Protein AF-E3KGD2-F1 (afdb_monomer_lite)

Radius of gyration: 16.68 Å; chains: 1; bounding box: 34×37×47 Å

Secondary structure (DSSP, 8-state):
---------PPPPPTTS--STT---HHHHHHHHHHSTTHHHHHHT--S-HHHHHHHHHHHHHHHHHTT--S--SS-HHHHHHHTT--

Structure (mmCIF, N/CA/C/O backbone):
data_AF-E3KGD2-F1
#
_entry.id   AF-E3KGD2-F1
#
loop_
_atom_site.group_PDB
_atom_site.id
_atom_site.type_symbol
_atom_site.label_atom_id
_atom_site.label_alt_id
_atom_site.label_comp_id
_atom_site.label_asym_id
_atom_site.label_entity_id
_atom_site.label_seq_id
_atom_site.pdbx_PDB_ins_code
_atom_site.Cartn_x
_atom_site.Cartn_y
_atom_site.Cartn_z
_atom_site.occupancy
_atom_site.B_iso_or_equiv
_atom_site.auth_seq_id
_atom_site.auth_comp_id
_atom_site.auth_asym_id
_atom_site.auth_atom_id
_atom_site.pdbx_PDB_model_num
ATOM 1 N N . MET A 1 1 ? 25.501 23.392 -33.112 1.00 37.22 1 MET A N 1
ATOM 2 C CA . MET A 1 1 ? 24.224 22.646 -33.051 1.00 37.22 1 MET A CA 1
ATOM 3 C C . MET A 1 1 ? 24.156 21.951 -31.700 1.00 37.22 1 MET A C 1
ATOM 5 O O . MET A 1 1 ? 24.671 20.852 -31.560 1.00 37.22 1 MET A O 1
ATOM 9 N N . SER A 1 2 ? 23.607 22.612 -30.683 1.00 43.41 2 SER A N 1
ATOM 10 C CA . SER A 1 2 ? 23.557 22.062 -29.324 1.00 43.41 2 SER A CA 1
ATOM 11 C C . SER A 1 2 ? 22.129 21.619 -29.042 1.00 43.41 2 SER A C 1
ATOM 13 O O . SER A 1 2 ? 21.279 22.434 -28.698 1.00 43.41 2 SER A O 1
ATOM 15 N N . SER A 1 3 ? 21.839 20.334 -29.255 1.00 47.88 3 SER A N 1
ATOM 16 C CA . SER A 1 3 ? 20.561 19.752 -28.846 1.00 47.88 3 SER A CA 1
ATOM 17 C C . SER A 1 3 ? 20.597 19.573 -27.331 1.00 47.88 3 SER A C 1
ATOM 19 O O . SER A 1 3 ? 21.146 18.600 -26.810 1.00 47.88 3 SER A O 1
ATOM 21 N N . ALA A 1 4 ? 20.055 20.554 -26.610 1.00 54.16 4 ALA A N 1
ATOM 22 C CA . ALA A 1 4 ? 19.686 20.367 -25.221 1.00 54.16 4 ALA A CA 1
ATOM 23 C C . ALA A 1 4 ? 18.639 19.248 -25.192 1.00 54.16 4 ALA A C 1
ATOM 25 O O . ALA A 1 4 ? 17.485 19.456 -25.564 1.00 54.16 4 ALA A O 1
ATOM 26 N N . ARG A 1 5 ? 19.047 18.039 -24.792 1.00 52.69 5 ARG A N 1
ATOM 27 C CA . ARG A 1 5 ? 18.110 16.969 -24.453 1.00 52.69 5 ARG A CA 1
ATOM 28 C C . ARG A 1 5 ? 17.294 17.465 -23.271 1.00 52.69 5 ARG A C 1
ATOM 30 O O . ARG A 1 5 ? 17.710 17.348 -22.120 1.00 52.69 5 ARG A O 1
ATOM 37 N N . GLN A 1 6 ? 16.147 18.057 -23.572 1.00 53.38 6 GLN A N 1
ATOM 38 C CA . GLN A 1 6 ? 15.114 18.342 -22.603 1.00 53.38 6 GLN A CA 1
ATOM 39 C C . GLN A 1 6 ? 14.776 16.992 -21.968 1.00 53.38 6 GLN A C 1
ATOM 41 O O . GLN A 1 6 ? 14.157 16.136 -22.597 1.00 53.38 6 GLN A O 1
ATOM 46 N N . ARG A 1 7 ? 15.290 16.748 -20.756 1.00 54.44 7 ARG A N 1
ATOM 47 C CA . ARG A 1 7 ? 14.883 15.617 -19.924 1.00 54.44 7 ARG A CA 1
ATOM 48 C C . ARG A 1 7 ? 13.399 15.831 -19.657 1.00 54.44 7 ARG A C 1
ATOM 50 O O . ARG A 1 7 ? 13.034 16.512 -18.703 1.00 54.44 7 ARG A O 1
ATOM 57 N N . GLN A 1 8 ? 12.549 15.319 -20.544 1.00 54.72 8 GLN A N 1
ATOM 58 C CA . GLN A 1 8 ? 11.134 15.160 -20.262 1.00 54.72 8 GLN A CA 1
ATOM 59 C C . GLN A 1 8 ? 11.082 14.385 -18.951 1.00 54.72 8 GLN A C 1
ATOM 61 O O . GLN A 1 8 ? 11.554 13.248 -18.882 1.00 54.72 8 GLN A O 1
ATOM 66 N N . ARG A 1 9 ? 10.615 15.039 -17.883 1.00 59.00 9 ARG A N 1
ATOM 67 C CA . ARG A 1 9 ? 10.321 14.363 -16.623 1.00 59.00 9 ARG A CA 1
ATOM 68 C C . ARG A 1 9 ? 9.264 13.327 -16.971 1.00 59.00 9 ARG A C 1
ATOM 70 O O . ARG A 1 9 ? 8.114 13.693 -17.210 1.00 59.00 9 ARG A O 1
ATOM 77 N N . ARG A 1 10 ? 9.681 12.069 -17.121 1.00 67.81 10 ARG A N 1
ATOM 78 C CA . ARG A 1 10 ? 8.752 10.959 -17.307 1.00 67.81 10 ARG A CA 1
ATOM 79 C C . ARG A 1 10 ? 7.821 11.010 -16.105 1.00 67.81 10 ARG A C 1
ATOM 81 O O . ARG A 1 10 ? 8.297 11.074 -14.975 1.00 67.81 10 ARG A O 1
ATOM 88 N N . ARG A 1 11 ? 6.522 11.134 -16.367 1.00 76.81 11 ARG A N 1
ATOM 89 C CA . ARG A 1 11 ? 5.529 11.006 -15.306 1.00 76.81 11 ARG A CA 1
ATOM 90 C C . ARG A 1 11 ? 5.639 9.584 -14.777 1.00 76.81 11 ARG A C 1
ATOM 92 O O . ARG A 1 11 ? 5.863 8.667 -15.570 1.00 76.81 11 ARG A O 1
ATOM 99 N N . ASP A 1 12 ? 5.523 9.448 -13.466 1.00 84.44 12 ASP A N 1
ATOM 100 C CA . ASP A 1 12 ? 5.426 8.141 -12.834 1.00 84.44 12 ASP A CA 1
ATOM 101 C C . ASP A 1 12 ? 4.254 7.377 -13.477 1.00 84.44 12 ASP A C 1
ATOM 103 O O . ASP A 1 12 ? 3.236 8.013 -13.802 1.00 84.44 12 ASP A O 1
ATOM 107 N N . PRO A 1 13 ? 4.396 6.069 -13.748 1.00 88.12 13 PRO A N 1
ATOM 108 C CA . PRO A 1 13 ? 3.304 5.285 -14.301 1.00 88.12 13 PRO A CA 1
ATOM 109 C C . PRO A 1 13 ? 2.070 5.315 -13.379 1.00 88.12 13 PRO A C 1
ATOM 111 O O . PRO A 1 13 ? 2.195 5.542 -12.174 1.00 88.12 13 PRO A O 1
ATOM 114 N N . PRO A 1 14 ? 0.863 5.112 -13.927 1.00 91.69 14 PRO A N 1
ATOM 115 C CA . PRO A 1 14 ? -0.328 4.849 -13.123 1.00 91.69 14 PRO A CA 1
ATOM 116 C C . PRO A 1 14 ? -0.130 3.648 -12.185 1.00 91.69 14 PRO A C 1
ATOM 118 O O . PRO A 1 14 ? 0.563 2.703 -12.546 1.00 91.69 14 PRO A O 1
ATOM 121 N N . TRP A 1 15 ? -0.770 3.668 -11.012 1.00 94.56 15 TRP A N 1
ATOM 122 C CA . TRP A 1 15 ? -0.617 2.650 -9.953 1.00 94.56 15 TRP A CA 1
ATOM 123 C C . TRP A 1 15 ? -1.111 1.244 -10.334 1.00 94.56 15 TRP A C 1
ATOM 125 O O . TRP A 1 15 ? -0.844 0.285 -9.621 1.00 94.56 15 TRP A O 1
ATOM 135 N N . ASP A 1 16 ? -1.880 1.117 -11.413 1.00 96.12 16 ASP A N 1
ATOM 136 C CA . ASP A 1 16 ? -2.327 -0.147 -12.006 1.00 96.12 16 ASP A CA 1
ATOM 137 C C . ASP A 1 16 ? -1.364 -0.674 -13.085 1.00 96.12 16 ASP A C 1
ATOM 139 O O . ASP A 1 16 ? -1.496 -1.810 -13.529 1.00 96.12 16 ASP A O 1
ATOM 143 N N . LEU A 1 17 ? -0.391 0.138 -13.512 1.00 95.06 17 LEU A N 1
ATOM 144 C CA . LEU A 1 17 ? 0.531 -0.153 -14.618 1.00 95.06 17 LEU A CA 1
ATOM 145 C C . LEU A 1 17 ? 2.006 0.005 -14.225 1.00 95.06 17 LEU A C 1
ATOM 147 O O . LEU A 1 17 ? 2.877 0.065 -15.096 1.00 95.06 17 LEU A O 1
ATOM 151 N N . ASP A 1 18 ? 2.298 0.112 -12.932 1.00 95.62 18 ASP A N 1
ATOM 152 C CA . ASP A 1 18 ? 3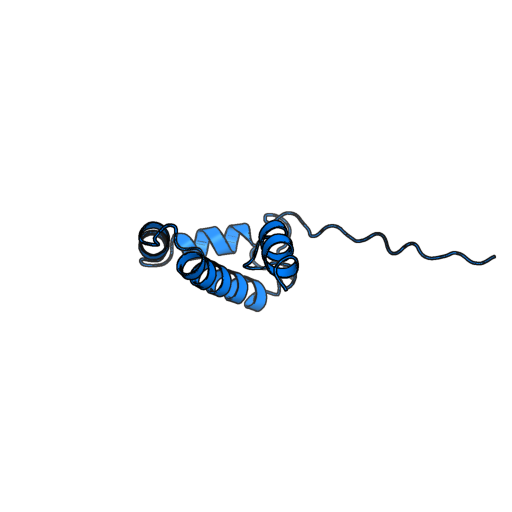.632 0.398 -12.411 1.00 95.62 18 ASP A CA 1
ATOM 153 C C . ASP A 1 18 ? 4.395 -0.835 -11.905 1.00 95.62 18 ASP A C 1
ATOM 155 O O . ASP A 1 18 ? 5.525 -0.706 -11.426 1.00 95.62 18 ASP A O 1
ATOM 159 N N . GLY A 1 19 ? 3.813 -2.025 -12.081 1.00 96.19 19 GLY A N 1
ATOM 160 C CA . GLY A 1 19 ? 4.451 -3.303 -11.782 1.00 96.19 19 GLY A CA 1
ATOM 161 C C . GLY A 1 19 ? 5.754 -3.504 -12.564 1.00 96.19 19 GLY A C 1
ATOM 162 O O . GLY A 1 19 ? 5.865 -3.187 -13.754 1.00 96.19 19 GLY A O 1
ATOM 163 N N . VAL A 1 20 ? 6.764 -4.053 -11.889 1.00 95.50 20 VAL A N 1
ATOM 164 C CA . VAL A 1 20 ? 8.113 -4.263 -12.434 1.00 95.50 20 VAL A CA 1
ATOM 165 C C . VAL A 1 20 ? 8.342 -5.752 -12.693 1.00 95.50 20 VAL A C 1
ATOM 167 O O . VAL A 1 20 ? 7.983 -6.588 -11.876 1.00 95.50 20 VAL A O 1
ATOM 170 N N . ASN A 1 21 ? 8.958 -6.112 -13.827 1.00 93.38 21 ASN A N 1
ATOM 171 C CA . ASN A 1 21 ? 9.302 -7.502 -14.179 1.00 93.38 21 ASN A CA 1
ATOM 172 C C . ASN A 1 21 ? 8.123 -8.501 -14.136 1.00 93.38 21 ASN A C 1
ATOM 174 O O . ASN A 1 21 ? 8.320 -9.655 -13.767 1.00 93.38 21 ASN A O 1
ATOM 178 N N . GLN A 1 22 ? 6.919 -8.080 -14.546 1.00 92.38 22 GLN A N 1
ATOM 179 C CA . GLN A 1 22 ? 5.672 -8.868 -14.429 1.00 92.38 22 GLN A CA 1
ATOM 180 C C . GLN A 1 22 ? 5.235 -9.137 -12.973 1.00 92.38 22 GLN A C 1
ATOM 182 O O . GLN A 1 22 ? 4.387 -9.994 -12.737 1.00 92.38 22 GLN A O 1
ATOM 187 N N . GLY A 1 23 ? 5.809 -8.413 -12.009 1.00 94.62 23 GLY A N 1
ATOM 188 C CA . GLY A 1 23 ? 5.374 -8.381 -10.618 1.00 94.62 23 GLY A CA 1
ATOM 189 C C . GLY A 1 23 ? 4.083 -7.577 -10.417 1.00 94.62 23 GLY A C 1
ATOM 190 O O . GLY A 1 23 ? 3.577 -6.963 -11.364 1.00 94.62 23 GLY A O 1
ATOM 191 N N . PRO A 1 24 ? 3.542 -7.585 -9.188 1.00 97.75 24 PRO A N 1
ATOM 192 C CA . PRO A 1 24 ? 2.291 -6.909 -8.864 1.00 97.75 24 PRO A CA 1
ATOM 193 C C . PRO A 1 24 ? 2.409 -5.390 -9.044 1.00 97.75 24 PRO A C 1
ATOM 195 O O . PRO A 1 24 ? 3.471 -4.808 -8.825 1.00 97.75 24 PRO A O 1
ATOM 198 N N . SER A 1 25 ? 1.310 -4.745 -9.431 1.00 98.00 25 SER A N 1
ATOM 199 C CA . SER A 1 25 ? 1.205 -3.282 -9.436 1.00 98.00 25 SER A CA 1
ATOM 200 C C . SER A 1 25 ? 1.032 -2.729 -8.017 1.00 98.00 25 SER A C 1
ATOM 202 O O . SER A 1 25 ? 0.681 -3.457 -7.083 1.00 98.00 25 SER A O 1
ATOM 204 N N . SER A 1 26 ? 1.204 -1.420 -7.835 1.00 97.62 26 SER A N 1
ATOM 205 C CA . SER A 1 26 ? 0.898 -0.754 -6.567 1.00 97.62 26 SER A CA 1
ATOM 206 C C . SER A 1 26 ? -0.546 -0.990 -6.109 1.00 97.62 26 SER A C 1
ATOM 208 O O . SER A 1 26 ? -0.784 -1.153 -4.910 1.00 97.62 26 SER A O 1
ATOM 210 N N . ASN A 1 27 ? -1.509 -1.051 -7.033 1.00 97.56 27 ASN A N 1
ATOM 211 C CA . ASN A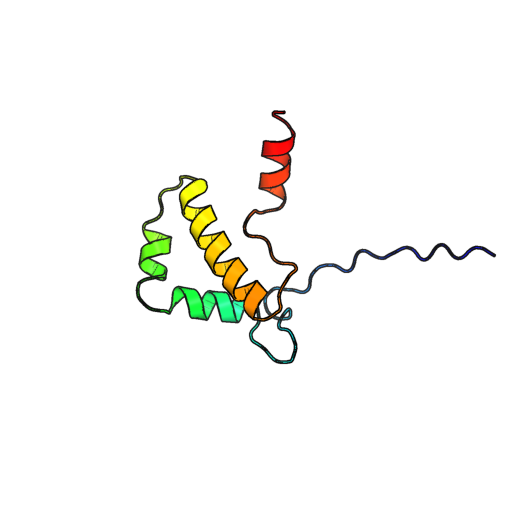 1 27 ? -2.896 -1.388 -6.706 1.00 97.56 27 ASN A CA 1
ATOM 212 C C . ASN A 1 27 ? -3.052 -2.839 -6.238 1.00 97.56 27 ASN A C 1
ATOM 214 O O . ASN A 1 27 ? -3.756 -3.080 -5.257 1.00 97.56 27 ASN A O 1
ATOM 218 N N . ASP A 1 28 ? -2.380 -3.793 -6.886 1.00 98.25 28 ASP A N 1
ATOM 219 C CA . ASP A 1 28 ? -2.405 -5.198 -6.458 1.00 98.25 28 ASP A CA 1
ATOM 220 C C . ASP A 1 28 ? -1.824 -5.347 -5.048 1.00 98.25 28 ASP A C 1
ATOM 222 O O . ASP A 1 28 ? -2.410 -6.017 -4.199 1.00 98.25 28 ASP A O 1
ATOM 226 N N . ILE A 1 29 ? -0.711 -4.659 -4.770 1.00 98.19 29 ILE A N 1
ATOM 227 C CA . ILE A 1 29 ? -0.068 -4.645 -3.450 1.00 98.19 29 ILE A CA 1
ATOM 228 C C . ILE A 1 29 ? -0.999 -4.042 -2.395 1.00 98.19 29 ILE A C 1
ATOM 230 O O . ILE A 1 29 ? -1.143 -4.615 -1.318 1.00 98.19 29 ILE A O 1
ATOM 234 N N . LEU A 1 30 ? -1.666 -2.922 -2.689 1.00 97.19 30 LEU A N 1
ATOM 235 C CA . LEU A 1 30 ? -2.640 -2.315 -1.777 1.00 97.19 30 LEU A CA 1
ATOM 236 C C . LEU A 1 30 ? -3.806 -3.257 -1.462 1.00 97.19 30 LEU A C 1
ATOM 238 O O . LEU A 1 30 ? -4.171 -3.426 -0.296 1.00 97.19 30 LEU A O 1
ATOM 242 N N . LEU A 1 31 ? -4.394 -3.862 -2.496 1.00 98.06 31 LEU A N 1
ATOM 243 C CA . LEU A 1 31 ? -5.517 -4.788 -2.354 1.00 98.06 31 LEU A CA 1
ATOM 244 C C . LEU A 1 31 ? -5.104 -6.049 -1.594 1.00 98.06 31 LEU A C 1
ATOM 246 O O . LEU A 1 31 ? -5.855 -6.549 -0.756 1.00 98.06 31 LEU A O 1
ATOM 250 N N . HIS A 1 32 ? -3.895 -6.546 -1.832 1.00 98.00 32 HIS A N 1
ATOM 251 C CA . HIS A 1 32 ? -3.353 -7.661 -1.074 1.00 98.00 32 HIS A CA 1
ATOM 252 C C . HIS A 1 32 ? -3.106 -7.279 0.392 1.00 98.00 32 HIS A C 1
ATOM 254 O O . HIS A 1 32 ? -3.532 -7.995 1.298 1.00 98.00 32 HIS A O 1
ATOM 260 N N . TRP A 1 33 ? -2.487 -6.124 0.648 1.00 97.56 33 TRP A N 1
ATOM 261 C CA . TRP A 1 33 ? -2.198 -5.657 2.002 1.00 97.56 33 TRP A CA 1
ATOM 262 C C . TRP A 1 33 ? -3.480 -5.477 2.821 1.00 97.56 33 TRP A C 1
ATOM 264 O O . TRP A 1 33 ? -3.551 -5.981 3.939 1.00 97.56 33 TRP A O 1
ATOM 274 N N . ILE A 1 34 ? -4.516 -4.833 2.265 1.00 97.12 34 ILE A N 1
ATOM 275 C CA . ILE A 1 34 ? -5.767 -4.548 2.988 1.00 97.12 34 ILE A CA 1
ATOM 276 C C . ILE A 1 34 ? -6.581 -5.813 3.292 1.00 97.12 34 ILE A C 1
ATOM 278 O O . ILE A 1 34 ? -7.276 -5.866 4.305 1.00 97.12 34 ILE A O 1
ATOM 282 N N . THR A 1 35 ? -6.477 -6.839 2.441 1.00 97.12 35 THR A N 1
ATOM 283 C CA . THR A 1 35 ? -7.168 -8.128 2.615 1.00 97.12 35 THR A CA 1
ATOM 284 C C . THR A 1 35 ? -6.379 -9.131 3.460 1.00 97.12 35 THR A C 1
ATOM 286 O O . THR A 1 35 ? -6.901 -10.192 3.802 1.00 97.12 35 THR A O 1
ATOM 289 N N . THR A 1 36 ? -5.141 -8.803 3.838 1.00 97.38 36 THR A N 1
ATOM 290 C CA . THR A 1 36 ? -4.289 -9.667 4.657 1.00 97.38 36 THR A CA 1
ATOM 291 C C . THR A 1 36 ? -4.532 -9.428 6.147 1.00 97.38 36 THR A C 1
ATOM 293 O O . THR A 1 36 ? -4.278 -8.345 6.672 1.00 97.38 36 THR A O 1
ATOM 296 N N . GLY A 1 37 ? -4.980 -10.465 6.858 1.00 96.19 37 GLY A N 1
ATOM 297 C CA . GLY A 1 37 ? -5.154 -10.426 8.314 1.00 96.19 37 GLY A CA 1
ATOM 298 C C . GLY A 1 37 ? -6.083 -9.300 8.784 1.00 96.19 37 GLY A C 1
ATOM 299 O O . GLY A 1 37 ? -7.121 -9.042 8.183 1.00 96.19 37 GLY A O 1
ATOM 300 N N . ASP A 1 38 ? -5.697 -8.621 9.866 1.00 96.19 38 ASP A N 1
ATOM 301 C CA . ASP A 1 38 ? -6.439 -7.488 10.441 1.00 96.19 38 ASP A CA 1
ATOM 302 C C . ASP A 1 38 ? -6.019 -6.124 9.849 1.00 96.19 38 ASP A C 1
ATOM 304 O O . ASP A 1 38 ? -6.323 -5.081 10.425 1.00 96.19 38 ASP A O 1
ATOM 308 N N . ASN A 1 39 ? -5.319 -6.079 8.709 1.00 95.88 39 ASN A N 1
ATOM 309 C CA . ASN A 1 39 ? -4.778 -4.829 8.158 1.00 95.88 39 ASN A CA 1
ATOM 310 C C . ASN A 1 39 ? -5.849 -3.788 7.816 1.00 95.88 39 ASN A C 1
ATOM 312 O O . ASN A 1 39 ? -5.658 -2.607 8.111 1.00 95.88 39 ASN A O 1
ATOM 316 N N . TYR A 1 40 ? -7.003 -4.208 7.286 1.00 94.94 40 TYR A N 1
ATOM 317 C CA . TYR A 1 40 ? -8.142 -3.304 7.111 1.00 94.94 40 TYR A CA 1
ATOM 318 C C . TYR A 1 40 ? -8.572 -2.675 8.441 1.00 94.94 40 TYR A C 1
ATOM 320 O O . TYR A 1 40 ? -8.713 -1.460 8.529 1.00 94.94 40 TYR A O 1
ATOM 328 N N . ARG A 1 41 ? -8.714 -3.485 9.500 1.00 94.38 41 ARG A N 1
ATOM 329 C CA . ARG A 1 41 ? -9.070 -2.996 10.837 1.00 94.38 41 ARG A CA 1
ATOM 330 C C . ARG A 1 41 ? -7.979 -2.087 11.406 1.00 94.38 41 ARG A C 1
ATOM 332 O O . ARG A 1 41 ? -8.320 -1.066 11.986 1.00 94.38 41 ARG A O 1
ATOM 339 N N . ARG A 1 42 ? -6.691 -2.412 11.224 1.00 93.12 42 ARG A N 1
ATOM 340 C CA . ARG A 1 42 ? -5.557 -1.555 11.629 1.00 93.12 42 ARG A CA 1
ATOM 341 C C . ARG A 1 42 ? -5.669 -0.178 10.976 1.00 93.12 42 ARG A C 1
ATOM 343 O O . ARG A 1 42 ? -5.6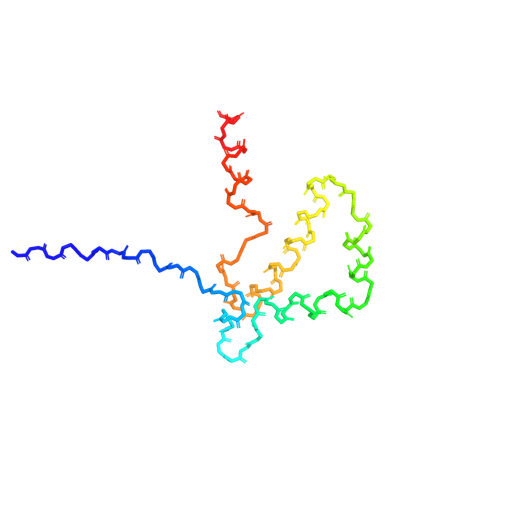17 0.821 11.685 1.00 93.12 42 ARG A O 1
ATOM 350 N N . TRP A 1 43 ? -5.884 -0.132 9.660 1.00 90.88 43 TRP A N 1
ATOM 351 C CA . TRP A 1 43 ? -6.094 1.109 8.912 1.00 90.88 43 TRP A CA 1
ATOM 352 C C . TRP A 1 43 ? -7.330 1.882 9.387 1.00 90.88 43 TRP A C 1
ATOM 354 O O . TRP A 1 43 ? -7.225 3.069 9.694 1.00 90.88 43 TRP A O 1
ATOM 364 N N . ASP A 1 44 ? -8.476 1.211 9.502 1.00 91.38 44 ASP A N 1
ATOM 365 C CA . ASP A 1 44 ? -9.754 1.806 9.914 1.00 91.38 44 ASP A CA 1
ATOM 366 C C . ASP A 1 44 ? -9.719 2.333 11.359 1.00 91.38 44 ASP A C 1
ATOM 368 O O . ASP A 1 44 ? -10.333 3.347 11.677 1.00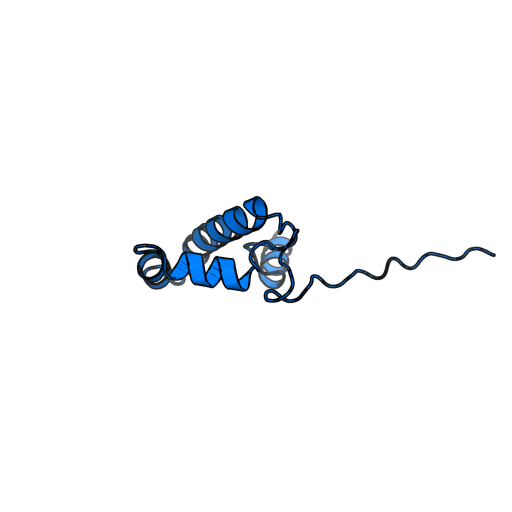 91.38 44 ASP A O 1
ATOM 372 N N . SER A 1 45 ? -8.932 1.688 12.227 1.00 89.50 45 SER A N 1
ATOM 373 C CA . SER A 1 45 ? -8.745 2.095 13.623 1.00 89.50 45 SER A CA 1
ATOM 374 C C . SER A 1 45 ? -7.802 3.286 13.817 1.00 89.50 45 SER A C 1
ATOM 376 O O . SER A 1 45 ? -7.720 3.803 14.931 1.00 89.50 45 SER A O 1
ATOM 378 N N . THR A 1 46 ? -7.094 3.731 12.769 1.00 85.69 46 THR A N 1
ATOM 379 C CA . THR A 1 46 ? -6.248 4.928 12.870 1.00 85.69 46 THR A CA 1
ATOM 380 C C . THR A 1 46 ? -7.092 6.166 13.123 1.00 85.69 46 THR A C 1
ATOM 382 O O . THR A 1 46 ? -8.110 6.411 12.468 1.00 85.69 46 THR A O 1
ATOM 385 N N . THR A 1 47 ? -6.638 6.995 14.055 1.00 76.94 47 THR A N 1
ATOM 386 C CA . THR A 1 47 ? -7.219 8.321 14.234 1.00 76.94 47 THR A CA 1
ATOM 387 C C . THR A 1 47 ? -6.916 9.196 13.011 1.00 76.94 47 THR A C 1
ATOM 389 O O . THR A 1 47 ? -6.131 8.849 12.123 1.00 76.94 47 THR A O 1
ATOM 392 N N . PHE A 1 48 ? -7.530 10.378 12.940 1.00 69.44 48 PHE A N 1
ATOM 393 C CA . PHE A 1 48 ? -7.145 11.375 11.937 1.00 69.44 48 PHE A CA 1
ATOM 394 C C . PHE A 1 48 ? -5.763 12.000 12.214 1.00 69.44 48 PHE A C 1
ATOM 396 O O . PHE A 1 48 ? -5.360 12.899 11.474 1.00 69.44 48 PHE A O 1
ATOM 403 N N . GLU A 1 49 ? -5.026 11.524 13.229 1.00 75.50 49 GLU A N 1
ATOM 404 C CA . GLU A 1 49 ? -3.645 11.927 13.468 1.00 75.50 49 GLU A CA 1
ATOM 405 C C . GLU A 1 49 ? -2.762 11.536 12.271 1.00 75.50 49 GLU A C 1
ATOM 407 O O . GLU A 1 49 ? -2.629 10.350 11.941 1.00 75.50 49 GLU A O 1
ATOM 412 N N . PRO A 1 50 ? -2.111 12.511 11.610 1.00 74.25 50 PRO A N 1
ATOM 413 C CA . PRO A 1 50 ? -1.320 12.259 10.407 1.00 74.25 50 PRO A CA 1
ATOM 414 C C . PRO A 1 50 ? -0.204 11.225 10.598 1.00 74.25 50 PRO A C 1
ATOM 416 O O . PRO A 1 50 ? 0.190 10.564 9.639 1.00 74.25 50 PRO A O 1
ATOM 419 N N . THR A 1 51 ? 0.309 11.086 11.821 1.00 80.88 51 THR A N 1
ATOM 420 C CA . THR A 1 51 ? 1.433 10.202 12.151 1.00 80.88 51 THR A CA 1
ATOM 421 C C . THR A 1 51 ? 1.049 8.722 12.107 1.00 80.88 51 THR A C 1
ATOM 423 O O . THR A 1 51 ? 1.820 7.918 11.590 1.00 80.88 51 THR A O 1
ATOM 426 N N . GLU A 1 52 ? -0.141 8.345 12.586 1.00 83.00 52 GLU A N 1
ATOM 427 C CA . GLU A 1 52 ? -0.578 6.938 12.607 1.00 83.00 52 GLU A CA 1
ATOM 428 C C . GLU A 1 52 ? -0.803 6.403 11.193 1.00 83.00 52 GLU A C 1
ATOM 430 O O . GLU A 1 52 ? -0.311 5.333 10.834 1.00 83.00 52 GLU A O 1
ATOM 435 N N . ARG A 1 53 ? -1.473 7.198 10.352 1.00 85.81 53 ARG A N 1
ATOM 436 C CA . ARG A 1 53 ? -1.671 6.856 8.939 1.00 85.81 53 ARG A CA 1
ATOM 437 C C . ARG A 1 53 ? -0.367 6.837 8.162 1.00 85.81 53 ARG A C 1
ATOM 439 O O . ARG A 1 53 ? -0.200 5.993 7.288 1.00 85.81 53 ARG A O 1
ATOM 446 N N . LEU A 1 54 ? 0.565 7.734 8.487 1.00 88.44 54 LEU A N 1
ATOM 447 C CA . LEU A 1 54 ? 1.869 7.753 7.842 1.00 88.44 54 LEU A CA 1
ATOM 448 C C . LEU A 1 54 ? 2.641 6.451 8.077 1.00 88.44 54 LEU A C 1
ATOM 450 O O . LEU A 1 54 ? 3.202 5.936 7.118 1.00 88.44 54 LEU A O 1
ATOM 454 N N . MET A 1 55 ? 2.637 5.906 9.296 1.00 90.50 55 MET A N 1
ATOM 455 C CA . MET A 1 55 ? 3.325 4.640 9.584 1.00 90.50 55 MET A CA 1
ATOM 456 C C . MET A 1 55 ? 2.777 3.487 8.732 1.00 90.50 55 MET A C 1
ATOM 458 O O . MET A 1 55 ? 3.550 2.699 8.193 1.00 90.50 55 MET A O 1
ATOM 462 N N . ILE A 1 56 ? 1.454 3.419 8.544 1.00 93.12 56 ILE A N 1
ATOM 463 C CA . ILE A 1 56 ? 0.839 2.413 7.666 1.00 93.12 56 ILE A CA 1
ATOM 464 C C . ILE A 1 56 ? 1.210 2.661 6.196 1.00 93.12 56 ILE A C 1
ATOM 466 O O . ILE A 1 56 ? 1.548 1.725 5.474 1.00 93.12 56 ILE A O 1
ATOM 470 N N . CYS A 1 57 ? 1.200 3.916 5.742 1.00 92.81 57 CYS A N 1
ATOM 471 C CA . CYS A 1 57 ? 1.646 4.251 4.390 1.00 92.81 57 CYS A CA 1
ATOM 472 C C . CYS A 1 57 ? 3.128 3.899 4.160 1.00 92.81 57 CYS A C 1
ATOM 474 O O . CYS A 1 57 ? 3.483 3.462 3.069 1.00 92.81 57 CYS A O 1
ATOM 476 N N . GLU A 1 58 ? 3.995 4.083 5.160 1.00 94.44 58 GLU A N 1
ATOM 477 C CA . GLU A 1 58 ? 5.410 3.694 5.107 1.00 94.44 58 G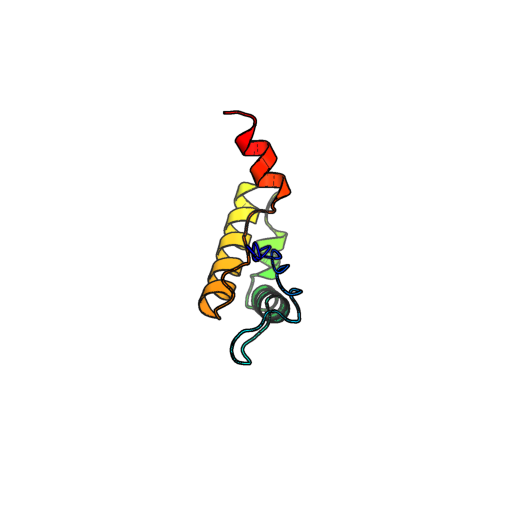LU A CA 1
ATOM 478 C C . GLU A 1 58 ? 5.573 2.171 5.031 1.00 94.44 58 GLU A C 1
ATOM 480 O O . GLU A 1 58 ? 6.370 1.696 4.225 1.00 94.44 58 GLU A O 1
ATOM 485 N N . GLU A 1 59 ? 4.771 1.407 5.781 1.00 96.00 59 GLU A N 1
ATOM 486 C CA . GLU A 1 59 ? 4.716 -0.060 5.692 1.00 96.00 59 GLU A CA 1
ATOM 487 C C . GLU A 1 59 ? 4.351 -0.519 4.269 1.00 96.00 59 GLU A C 1
ATOM 489 O O . GLU A 1 59 ? 5.084 -1.300 3.662 1.00 96.00 59 GLU A O 1
ATOM 494 N N . ILE A 1 60 ? 3.267 0.017 3.698 1.00 96.31 60 ILE A N 1
ATOM 495 C CA . ILE A 1 60 ? 2.798 -0.324 2.344 1.00 96.31 60 ILE A CA 1
ATOM 496 C C . ILE A 1 60 ? 3.846 0.041 1.283 1.00 96.31 60 ILE A C 1
ATOM 498 O O . ILE A 1 60 ? 4.124 -0.751 0.381 1.00 96.31 60 ILE A O 1
ATOM 502 N N . VAL A 1 61 ? 4.452 1.227 1.385 1.00 96.00 61 VAL A N 1
ATOM 503 C CA . VAL A 1 61 ? 5.509 1.652 0.456 1.00 96.00 61 VAL A CA 1
ATOM 504 C C . VAL A 1 61 ? 6.756 0.782 0.598 1.00 96.00 61 VAL A C 1
ATOM 506 O O . VAL A 1 61 ? 7.407 0.506 -0.405 1.00 96.00 61 VAL A O 1
ATOM 509 N N . GLY A 1 62 ? 7.061 0.287 1.799 1.00 97.19 62 GLY A N 1
ATOM 510 C CA . GLY A 1 62 ? 8.100 -0.720 2.002 1.00 97.19 62 GLY A CA 1
ATOM 511 C C . GLY A 1 62 ? 7.842 -1.989 1.186 1.00 97.19 62 GLY A C 1
ATOM 512 O O . GLY A 1 62 ? 8.743 -2.463 0.497 1.00 97.19 62 GLY A O 1
ATOM 513 N N . VAL A 1 63 ? 6.600 -2.487 1.172 1.00 97.31 63 VAL A N 1
ATOM 514 C CA . VAL A 1 63 ? 6.211 -3.642 0.338 1.00 97.31 63 VAL A CA 1
ATOM 515 C C . VAL A 1 63 ? 6.368 -3.326 -1.153 1.00 97.31 63 VAL A C 1
ATOM 517 O O . VAL A 1 63 ? 6.968 -4.106 -1.885 1.00 97.31 63 VAL A O 1
ATOM 520 N N . MET A 1 64 ? 5.916 -2.151 -1.605 1.00 96.94 64 MET A N 1
ATOM 521 C CA . MET A 1 64 ? 6.099 -1.704 -2.996 1.00 96.94 64 MET A CA 1
ATOM 522 C C . MET A 1 64 ? 7.579 -1.666 -3.403 1.00 96.94 64 MET A C 1
ATOM 524 O O . MET A 1 64 ? 7.942 -2.122 -4.485 1.00 96.94 64 MET A O 1
ATOM 528 N N . GLN A 1 65 ? 8.454 -1.177 -2.522 1.00 96.19 65 GLN A N 1
ATOM 529 C CA . GLN A 1 65 ? 9.895 -1.130 -2.768 1.00 96.19 65 GLN A CA 1
ATOM 530 C C . GLN A 1 65 ? 10.521 -2.525 -2.865 1.00 96.19 65 GLN A C 1
ATOM 532 O O . GLN A 1 65 ? 11.405 -2.726 -3.699 1.00 96.19 65 GLN A O 1
ATOM 537 N N . MET A 1 66 ? 10.059 -3.485 -2.057 1.00 96.06 66 MET A N 1
ATOM 538 C CA . MET A 1 66 ? 10.505 -4.881 -2.137 1.00 96.06 66 MET A CA 1
ATOM 539 C C . MET A 1 66 ? 10.147 -5.526 -3.485 1.00 96.06 66 MET A C 1
ATOM 541 O O . MET A 1 66 ? 10.946 -6.293 -4.015 1.00 96.06 66 MET A O 1
ATOM 545 N N . GLU A 1 67 ? 9.016 -5.139 -4.078 1.00 96.56 67 GLU A N 1
ATOM 546 C CA . GLU A 1 67 ? 8.578 -5.555 -5.422 1.00 96.56 67 GLU A CA 1
ATOM 547 C C . GLU A 1 67 ? 9.208 -4.715 -6.559 1.00 96.56 67 GLU A C 1
ATOM 549 O O . GLU A 1 67 ? 8.884 -4.872 -7.736 1.00 96.56 67 GLU A O 1
ATOM 554 N N . GLY A 1 68 ? 10.142 -3.811 -6.235 1.00 95.00 68 GLY A N 1
ATOM 555 C CA . GLY A 1 68 ? 10.885 -2.996 -7.205 1.00 95.0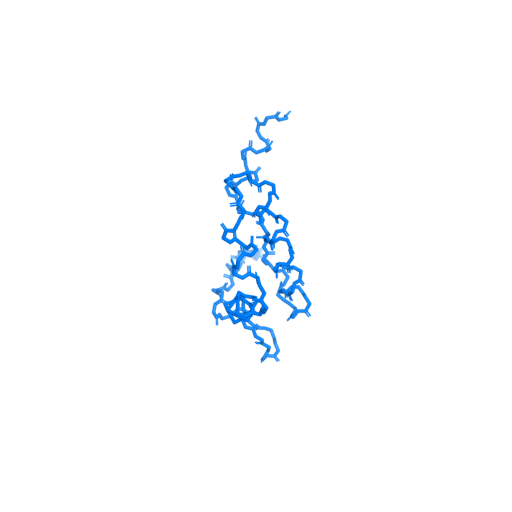0 68 GLY A CA 1
ATOM 556 C C . GLY A 1 68 ? 10.223 -1.667 -7.586 1.00 95.00 68 GLY A C 1
ATOM 557 O O . GLY A 1 68 ? 10.781 -0.905 -8.383 1.00 95.00 68 GLY A O 1
ATOM 558 N N . ILE A 1 69 ? 9.077 -1.332 -6.996 1.00 95.56 69 ILE A N 1
ATOM 559 C CA . ILE A 1 69 ? 8.353 -0.079 -7.228 1.00 95.56 69 ILE A CA 1
ATOM 560 C C . ILE A 1 69 ? 8.934 1.026 -6.325 1.00 95.56 69 ILE A C 1
ATOM 562 O O . ILE A 1 69 ? 8.457 1.304 -5.228 1.00 95.56 69 ILE A O 1
ATOM 566 N N . ALA A 1 70 ? 9.999 1.686 -6.794 1.00 92.94 70 ALA A N 1
ATOM 567 C CA . ALA A 1 70 ? 10.769 2.650 -5.992 1.00 92.94 70 ALA A CA 1
ATOM 568 C C . ALA A 1 70 ? 10.302 4.121 -6.072 1.00 92.94 70 ALA A C 1
ATOM 570 O O . ALA A 1 70 ? 10.834 4.976 -5.364 1.00 92.94 70 ALA A O 1
ATOM 571 N N . HIS A 1 71 ? 9.359 4.453 -6.957 1.00 90.25 71 HIS A N 1
ATOM 572 C CA . HIS A 1 71 ? 8.933 5.843 -7.185 1.00 90.25 71 HIS A CA 1
ATOM 573 C C . HIS A 1 71 ? 7.776 6.289 -6.272 1.00 90.25 71 HIS A C 1
ATOM 575 O O . HIS A 1 71 ? 7.509 7.488 -6.168 1.00 90.25 71 HIS A O 1
ATOM 581 N N . GLN A 1 72 ? 7.107 5.348 -5.601 1.00 90.44 72 GLN A N 1
ATOM 582 C CA . GLN A 1 72 ? 6.012 5.633 -4.675 1.00 90.44 72 GLN A CA 1
ATOM 583 C C . GLN A 1 72 ? 6.532 6.199 -3.351 1.00 90.44 72 GLN A C 1
ATOM 585 O O . GLN A 1 72 ? 7.618 5.850 -2.884 1.00 90.44 72 GLN A O 1
ATOM 590 N N . GLN A 1 73 ? 5.750 7.087 -2.732 1.00 88.44 73 GLN A N 1
ATOM 591 C CA . GLN A 1 73 ? 6.093 7.712 -1.453 1.00 88.44 73 GLN A CA 1
ATOM 592 C C . GLN A 1 73 ? 4.901 7.726 -0.501 1.00 88.44 73 GLN A C 1
ATOM 594 O O . GLN A 1 73 ? 3.783 8.045 -0.897 1.00 88.44 73 GLN A O 1
ATOM 599 N N . ALA A 1 74 ? 5.168 7.457 0.779 1.00 85.75 74 ALA A N 1
ATOM 600 C CA . ALA A 1 74 ? 4.147 7.411 1.828 1.00 85.75 74 ALA A CA 1
ATOM 601 C C . ALA A 1 74 ? 3.540 8.793 2.122 1.00 85.75 74 ALA A C 1
ATOM 603 O O . ALA A 1 74 ? 2.400 8.918 2.565 1.00 85.75 74 ALA A O 1
ATOM 604 N N . ARG A 1 75 ? 4.309 9.855 1.856 1.00 83.38 75 ARG A N 1
ATOM 605 C CA . ARG A 1 75 ? 3.871 11.244 1.993 1.00 83.38 75 ARG A CA 1
ATOM 606 C C . ARG A 1 75 ? 3.436 11.774 0.635 1.00 83.38 75 ARG A C 1
ATOM 608 O O . ARG A 1 75 ? 4.226 11.808 -0.306 1.00 83.38 75 ARG A O 1
ATOM 615 N N . GLY A 1 76 ? 2.206 12.275 0.556 1.00 68.88 76 GLY A N 1
ATOM 616 C CA . GLY A 1 76 ? 1.745 13.012 -0.616 1.00 68.88 76 GLY A CA 1
ATOM 617 C C . GLY A 1 76 ? 2.602 14.260 -0.866 1.00 68.88 76 GLY A C 1
ATOM 618 O O . GLY A 1 76 ? 3.037 14.932 0.073 1.00 68.88 76 GLY A O 1
ATOM 619 N N . ARG A 1 77 ? 2.804 14.617 -2.141 1.00 62.28 77 ARG A N 1
ATOM 620 C CA . ARG A 1 77 ? 3.610 15.789 -2.546 1.00 62.28 77 ARG A CA 1
ATOM 621 C C . ARG A 1 77 ? 3.110 17.105 -1.929 1.00 62.28 77 ARG A C 1
ATOM 623 O O . ARG A 1 77 ? 3.912 17.989 -1.668 1.00 62.28 77 ARG A O 1
ATOM 630 N N . ILE A 1 78 ? 1.812 17.225 -1.639 1.00 54.91 78 ILE A N 1
ATOM 631 C CA . ILE A 1 78 ? 1.209 18.417 -1.011 1.00 54.91 78 ILE A CA 1
ATOM 632 C C . ILE A 1 78 ? 1.634 18.560 0.465 1.00 54.91 78 ILE A C 1
ATOM 634 O O . ILE A 1 78 ? 1.865 19.675 0.928 1.00 54.91 78 ILE A O 1
ATOM 638 N N . GLN A 1 79 ? 1.831 17.448 1.184 1.00 49.44 79 GLN A N 1
ATOM 639 C CA . GLN A 1 79 ? 2.241 17.460 2.594 1.00 49.44 79 GLN A CA 1
ATOM 640 C C . GLN A 1 79 ? 3.702 17.914 2.764 1.00 49.44 79 GLN A C 1
ATOM 642 O O . GLN A 1 79 ? 4.034 18.570 3.751 1.00 49.44 79 GLN A O 1
ATOM 647 N N . GLN A 1 80 ? 4.573 17.599 1.795 1.00 48.75 80 GLN A N 1
ATOM 648 C CA . GLN A 1 80 ? 5.984 18.009 1.814 1.00 48.75 80 GLN A CA 1
ATOM 649 C C . GLN A 1 80 ? 6.122 19.541 1.757 1.00 48.75 80 GLN A C 1
ATOM 651 O O . GLN A 1 80 ? 6.876 20.113 2.538 1.00 48.75 80 GLN A O 1
ATOM 656 N N . TYR A 1 81 ? 5.326 20.229 0.929 1.00 48.66 81 TYR A N 1
ATOM 657 C CA . TYR A 1 81 ? 5.378 21.694 0.820 1.00 48.66 81 TYR A CA 1
ATOM 658 C C . TYR A 1 81 ? 4.881 22.436 2.067 1.00 48.66 81 TYR A C 1
ATOM 660 O O . TYR A 1 81 ? 5.346 23.544 2.331 1.00 48.66 81 TYR A O 1
ATOM 668 N N . LEU A 1 82 ? 3.952 21.853 2.831 1.00 48.38 82 LEU A N 1
ATOM 669 C CA . LEU A 1 82 ? 3.425 22.476 4.050 1.00 48.38 82 LEU A CA 1
ATOM 670 C C . LEU A 1 82 ? 4.422 22.420 5.218 1.00 48.38 82 LEU A C 1
ATOM 672 O O . LEU A 1 82 ? 4.485 23.365 5.997 1.00 48.38 82 LEU A O 1
ATOM 676 N N . TYR A 1 83 ? 5.255 21.377 5.299 1.00 46.38 83 TYR A N 1
ATOM 677 C CA . TYR A 1 83 ? 6.328 21.288 6.299 1.00 46.38 83 TYR A CA 1
ATOM 678 C C . TYR A 1 83 ? 7.576 22.099 5.917 1.00 46.38 83 TYR A C 1
ATOM 680 O O . TYR A 1 83 ? 8.205 22.694 6.785 1.00 46.38 83 TYR A O 1
ATOM 688 N N . SER A 1 84 ? 7.923 22.192 4.629 1.00 47.59 84 SER A N 1
ATOM 689 C CA . SER A 1 84 ? 9.100 22.951 4.168 1.00 47.59 84 SER A CA 1
ATOM 690 C C . SER A 1 84 ? 8.937 24.478 4.184 1.00 47.59 84 SER A C 1
ATOM 692 O O . SER A 1 84 ? 9.856 25.180 3.776 1.00 47.59 84 SER A O 1
ATOM 694 N N . ARG A 1 85 ? 7.775 25.002 4.594 1.00 42.97 85 ARG A N 1
ATOM 695 C CA . ARG A 1 85 ? 7.476 26.447 4.644 1.00 42.97 85 ARG A CA 1
ATOM 696 C C . ARG A 1 85 ? 7.336 26.993 6.073 1.00 42.97 85 ARG A C 1
ATOM 698 O O . ARG A 1 85 ? 6.962 28.149 6.243 1.00 42.97 85 ARG A O 1
ATOM 705 N N . LEU A 1 86 ? 7.601 26.151 7.072 1.00 46.88 86 LEU A N 1
ATOM 706 C CA . LEU A 1 86 ? 7.589 26.472 8.506 1.00 46.88 86 LEU A CA 1
ATOM 707 C C . LEU A 1 86 ? 8.976 26.307 9.165 1.00 46.88 86 LEU A C 1
ATOM 709 O O . LEU A 1 86 ? 9.080 26.346 10.388 1.00 46.88 86 LEU A O 1
ATOM 713 N N . LEU A 1 87 ? 10.028 26.157 8.355 1.00 42.12 87 LEU A N 1
ATOM 714 C CA . LEU A 1 87 ? 11.443 26.299 8.716 1.00 42.12 87 LEU A CA 1
ATOM 715 C C . LEU A 1 87 ? 12.061 27.372 7.813 1.00 42.12 87 LEU A C 1
ATOM 717 O O . LEU A 1 87 ? 12.999 28.049 8.281 1.00 42.12 87 LEU A O 1
#

Foldseek 3Di:
DDPPPPPPPPPQDPQCPNQDPPHGGLVRLVVVQCPPDCSVVQCVPDDPPPVSQLVNLVVSVVVCVVRVRPPDDSDDPVRVVVVVVVD

Organism: Puccinia graminis f. sp. tritici (strain CRL 75-36-700-3 / race SCCL) (NCBI:txid418459)

pLDDT: mean 81.84, std 18.98, range [37.22, 98.25]

Sequence (87 aa):
MSSARQRQRRRDPPWDLDGVNQGPSSNDILLHWITTGDNYRRWDSTTFEPTERLMICEEIVGVMQMEGIAHQQARGRIQQYLYSRLL